Protein AF-A0A376VXK1-F1 (afdb_monomer_lite)

Radius of gyration: 18.42 Å; chains: 1; bounding box: 45×37×51 Å

Secondary structure (DSSP, 8-state):
-EEE-TT-SSS--EEE--EEEEE-SS-EEEEETTS-EEEEEEETTEEEEB-TTSPBP-SSS--EEPP---PPP-S-----EEEEEETTEEEEEETTT--EEEEPP-HHHHHHHHHHT-

InterPro domains:
  IPR007298 NlpE-like, N-terminal domain [PF04170] (1-59)
  IPR033450 NlpE, C-terminal OB domain [PF17185] (74-117)
  IPR038139 NlpE, C-terminal domain superfamily [G3DSA:2.40.50.540] (75-118)

Sequence (118 aa):
MNERYLGAREEPSSFASYGTWARTADKLVLTDSKGEKSYYRAKGDALEMLDREGNPIESQFNYTLEPAQSSLPMTPMTLRGMYFYMADAATFTDCATGKRFMVANNAELERGYLAARR

Organism: Escherichia coli (NCBI:txid562)

pLDDT: mean 92.0, std 4.99, range [63.47, 98.0]

Foldseek 3Di:
DKDAADPDPDPPRIDDWAADWDDDPAWIWGQTLVRDIWIWGDDPQKTATADPVRHHDPDPDGRIHDDDDDDDDPPDDDFDFDWDDDDQWIWTQTPSHRDIDTDDDDPVVVVVVVVVVD

Structure (mmCIF, N/CA/C/O backbone):
data_AF-A0A376VXK1-F1
#
_entry.id   AF-A0A376VXK1-F1
#
loop_
_atom_site.group_PDB
_atom_site.id
_atom_site.type_symbol
_atom_site.label_atom_id
_atom_site.label_alt_id
_atom_site.label_comp_id
_atom_site.label_asym_id
_atom_site.label_entity_id
_atom_site.label_seq_id
_atom_site.pdbx_PDB_ins_code
_atom_site.Cartn_x
_atom_site.Cartn_y
_atom_site.Cartn_z
_atom_site.occupancy
_atom_site.B_iso_or_equiv
_atom_site.auth_seq_id
_atom_site.auth_comp_id
_atom_site.auth_asym_id
_atom_site.auth_atom_id
_atom_site.pdbx_PDB_model_num
ATOM 1 N N . MET A 1 1 ? -2.814 3.682 3.054 1.00 88.81 1 MET A N 1
ATOM 2 C CA . MET A 1 1 ? -3.455 4.684 3.921 1.00 88.81 1 MET A CA 1
ATOM 3 C C . MET A 1 1 ? -2.922 6.059 3.553 1.00 88.81 1 MET A C 1
ATOM 5 O O . MET A 1 1 ? -1.752 6.153 3.203 1.00 88.81 1 MET A O 1
ATOM 9 N N . ASN A 1 2 ? -3.767 7.091 3.552 1.00 89.38 2 ASN A N 1
ATOM 10 C CA . ASN A 1 2 ? -3.345 8.485 3.398 1.00 89.38 2 ASN A CA 1
ATOM 11 C C . ASN A 1 2 ? -3.792 9.251 4.642 1.00 89.38 2 ASN A C 1
ATOM 13 O O . ASN A 1 2 ? -4.936 9.102 5.064 1.00 89.38 2 ASN A O 1
ATOM 17 N N . GLU A 1 3 ? -2.882 10.020 5.222 1.00 89.50 3 GLU A N 1
ATOM 18 C CA . GLU A 1 3 ? -3.073 10.738 6.475 1.00 89.50 3 GLU A CA 1
ATOM 19 C C . GLU A 1 3 ? -2.658 12.191 6.279 1.00 89.50 3 GLU A C 1
ATOM 21 O O . GLU A 1 3 ? -1.629 12.480 5.671 1.00 89.50 3 GLU A O 1
ATOM 26 N N . ARG A 1 4 ? -3.453 13.121 6.806 1.00 89.12 4 ARG A N 1
ATOM 27 C CA . ARG A 1 4 ? -3.169 14.555 6.744 1.00 89.12 4 ARG A CA 1
ATOM 28 C C . ARG A 1 4 ? -3.407 15.176 8.108 1.00 89.12 4 ARG A C 1
ATOM 30 O O . ARG A 1 4 ? -4.516 15.099 8.632 1.00 89.12 4 ARG A O 1
ATOM 37 N N . TYR A 1 5 ? -2.393 15.836 8.657 1.00 88.31 5 TYR A N 1
ATOM 38 C CA . TYR A 1 5 ? -2.554 16.603 9.886 1.00 88.31 5 TYR A CA 1
ATOM 39 C C . TYR A 1 5 ? -3.278 17.916 9.591 1.00 88.31 5 TYR A C 1
ATOM 41 O O . TYR A 1 5 ? -2.815 18.755 8.816 1.00 88.31 5 TYR A O 1
ATOM 49 N N . LEU A 1 6 ? -4.434 18.102 10.224 1.00 85.62 6 LEU A N 1
ATOM 50 C CA . LEU A 1 6 ? -5.194 19.344 10.136 1.00 85.62 6 LEU A CA 1
ATOM 51 C C . LEU A 1 6 ? -4.540 20.413 11.022 1.00 85.62 6 LEU A C 1
ATOM 53 O O . LEU A 1 6 ? -4.253 20.165 12.189 1.00 85.62 6 LEU A O 1
ATOM 57 N N . GLY A 1 7 ? -4.304 21.606 10.469 1.00 85.31 7 GLY A N 1
ATOM 58 C CA . GLY A 1 7 ? -3.713 22.730 11.210 1.00 85.31 7 GLY A CA 1
ATOM 59 C C . GLY A 1 7 ? -2.202 22.631 11.454 1.00 85.31 7 GLY A C 1
ATOM 60 O O . GLY A 1 7 ? -1.670 23.401 12.256 1.00 85.31 7 GLY A O 1
ATOM 61 N N . ALA A 1 8 ? -1.505 21.711 10.779 1.00 83.62 8 ALA A N 1
ATOM 62 C CA . ALA A 1 8 ? -0.051 21.621 10.848 1.00 83.62 8 ALA A CA 1
ATOM 63 C C . ALA A 1 8 ? 0.607 22.918 10.342 1.00 83.62 8 ALA A C 1
ATOM 65 O O . ALA A 1 8 ? 0.229 23.455 9.301 1.00 83.62 8 ALA A O 1
ATOM 66 N N . ARG A 1 9 ? 1.588 23.423 11.101 1.00 79.00 9 ARG A N 1
ATOM 67 C CA . ARG A 1 9 ? 2.393 24.605 10.738 1.00 79.00 9 ARG A CA 1
ATOM 68 C C . ARG A 1 9 ? 3.637 24.252 9.923 1.00 79.00 9 ARG A C 1
ATOM 70 O O . ARG A 1 9 ? 4.232 25.139 9.324 1.00 79.00 9 ARG A O 1
ATOM 77 N N . GLU A 1 10 ? 4.021 22.980 9.926 1.00 76.75 10 GLU A N 1
ATOM 78 C CA . GLU A 1 10 ? 5.231 22.465 9.292 1.00 76.75 10 GLU A CA 1
ATOM 79 C C . GLU A 1 10 ? 4.873 21.428 8.225 1.00 76.75 10 GLU A C 1
ATOM 81 O O . GLU A 1 10 ? 3.917 20.662 8.375 1.00 76.75 10 GLU A O 1
ATOM 86 N N . GLU A 1 11 ? 5.649 21.426 7.142 1.00 81.06 11 GLU A N 1
ATOM 87 C CA . GLU A 1 11 ? 5.544 20.466 6.045 1.00 81.06 11 GLU A CA 1
ATOM 88 C C . GLU A 1 11 ? 6.623 19.371 6.187 1.00 81.06 11 GLU A C 1
ATOM 90 O O . GLU A 1 11 ? 7.729 19.668 6.647 1.00 81.06 11 GLU A O 1
ATOM 95 N N . PRO A 1 12 ? 6.358 18.122 5.755 1.00 82.75 12 PRO A N 1
ATOM 96 C CA . PRO A 1 12 ? 5.140 17.673 5.080 1.00 82.75 12 PRO A CA 1
ATOM 97 C C . PRO A 1 12 ? 3.957 17.483 6.044 1.00 82.75 12 PRO A C 1
ATOM 99 O O . PRO A 1 12 ? 4.090 16.862 7.090 1.00 82.75 12 PRO A O 1
ATOM 102 N N . SER A 1 13 ? 2.777 17.984 5.673 1.00 86.56 13 SER A N 1
ATOM 103 C CA . SER A 1 13 ? 1.534 17.848 6.454 1.00 86.56 13 SER A CA 1
ATOM 104 C C . SER A 1 13 ? 0.687 16.637 6.046 1.00 86.56 13 SER A C 1
ATOM 106 O O . SER A 1 13 ? -0.321 16.332 6.686 1.00 86.56 13 SER A O 1
ATOM 108 N N . SER A 1 14 ? 1.066 15.956 4.958 1.00 88.62 14 SER A N 1
ATOM 109 C CA . SER A 1 14 ? 0.371 14.790 4.405 1.00 88.62 14 SER A CA 1
ATOM 110 C C . SER A 1 14 ? 1.337 13.635 4.165 1.00 88.62 14 SER A C 1
ATOM 112 O O . SER A 1 14 ? 2.427 13.823 3.626 1.00 88.62 14 SER A O 1
ATOM 114 N N . PHE A 1 15 ? 0.898 12.434 4.514 1.00 89.75 15 PHE A N 1
ATOM 115 C CA . PHE A 1 15 ? 1.681 11.210 4.502 1.00 89.75 15 PHE A CA 1
ATOM 116 C C . PHE A 1 15 ? 0.873 10.100 3.848 1.00 89.75 15 PHE A C 1
ATOM 118 O O . PHE A 1 15 ? -0.357 10.069 3.915 1.00 89.75 15 PHE A O 1
ATOM 125 N N . ALA A 1 16 ? 1.566 9.174 3.201 1.00 90.69 16 ALA A N 1
ATOM 126 C CA . ALA A 1 16 ? 0.940 7.981 2.672 1.00 90.69 16 ALA A CA 1
ATOM 127 C C . ALA A 1 16 ? 1.797 6.757 2.968 1.00 90.69 16 ALA A C 1
ATOM 129 O O . ALA A 1 16 ? 3.027 6.800 2.922 1.00 90.69 16 ALA A O 1
ATOM 130 N N . SER A 1 17 ? 1.112 5.663 3.264 1.00 91.69 17 SER A N 1
ATOM 131 C CA . SER A 1 17 ? 1.692 4.353 3.510 1.00 91.69 17 SER A CA 1
ATOM 132 C C . SER A 1 17 ? 0.945 3.296 2.704 1.00 91.69 17 SER A C 1
ATOM 134 O O . SER A 1 17 ? -0.234 3.437 2.362 1.00 91.69 17 SER A O 1
ATOM 136 N N . TYR A 1 18 ? 1.632 2.209 2.393 1.00 92.50 18 TYR A N 1
ATOM 137 C CA . TYR A 1 18 ? 1.069 1.039 1.729 1.00 92.50 18 TYR A CA 1
ATOM 138 C C . TYR A 1 18 ? 1.578 -0.211 2.435 1.00 92.50 18 TYR A C 1
ATOM 140 O O . TYR A 1 18 ? 2.526 -0.134 3.212 1.00 92.50 18 TYR A O 1
ATOM 148 N N . GLY A 1 19 ? 0.950 -1.354 2.182 1.00 94.31 19 GLY A N 1
ATOM 149 C CA . GLY A 1 19 ? 1.350 -2.605 2.805 1.00 94.31 19 GLY A CA 1
ATOM 150 C C . GLY A 1 19 ? 0.328 -3.711 2.599 1.00 94.31 19 GLY A C 1
ATOM 151 O O . GLY A 1 19 ? -0.396 -3.737 1.601 1.00 94.31 19 GLY A O 1
ATOM 152 N N . THR A 1 20 ? 0.283 -4.634 3.549 1.00 95.69 20 THR A N 1
ATOM 153 C CA . THR A 1 20 ? -0.629 -5.779 3.551 1.00 95.69 20 THR A CA 1
ATOM 154 C C . THR A 1 20 ? -1.739 -5.587 4.572 1.00 95.69 20 THR A C 1
ATOM 156 O O . THR A 1 20 ? -1.665 -4.743 5.465 1.00 95.69 20 THR A O 1
ATOM 159 N N . TRP A 1 21 ? -2.798 -6.374 4.433 1.00 95.50 21 TRP A N 1
ATOM 160 C CA . TRP A 1 21 ? -3.880 -6.402 5.399 1.00 95.50 21 TRP A CA 1
ATOM 161 C C . TRP A 1 21 ? -4.324 -7.838 5.642 1.00 95.50 21 TRP A C 1
ATOM 163 O O . TRP A 1 21 ? -4.259 -8.685 4.749 1.00 95.50 21 TRP A O 1
ATOM 173 N N . ALA A 1 22 ? -4.779 -8.099 6.860 1.00 95.38 22 ALA A N 1
ATOM 174 C CA . ALA A 1 22 ? -5.355 -9.370 7.259 1.00 95.38 22 ALA A CA 1
ATOM 175 C C . ALA A 1 22 ? -6.597 -9.113 8.109 1.00 95.38 22 ALA A C 1
ATOM 177 O O . ALA A 1 22 ? -6.615 -8.208 8.942 1.00 95.38 22 ALA A O 1
ATOM 178 N N . ARG A 1 23 ? -7.638 -9.918 7.910 1.00 93.56 23 ARG A N 1
ATOM 179 C CA . ARG A 1 23 ? -8.863 -9.861 8.708 1.00 93.56 23 ARG A CA 1
ATOM 180 C C . ARG A 1 23 ? -8.949 -11.101 9.590 1.00 93.56 23 ARG A C 1
ATOM 182 O O . ARG A 1 23 ? -8.827 -12.216 9.092 1.00 93.56 23 ARG A O 1
ATOM 189 N N . THR A 1 24 ? -9.166 -10.898 10.883 1.00 87.06 24 THR A N 1
ATOM 190 C CA . THR A 1 24 ? -9.562 -11.947 11.829 1.00 87.06 24 THR A CA 1
ATOM 191 C C . THR A 1 24 ? -11.076 -11.891 12.063 1.00 87.06 24 THR A C 1
ATOM 193 O O . THR A 1 24 ? -11.773 -11.087 11.440 1.00 87.06 24 THR A O 1
ATOM 196 N N . ALA A 1 25 ? -11.601 -12.741 12.952 1.00 83.44 25 ALA A N 1
ATOM 197 C CA . ALA A 1 25 ? -13.010 -12.687 13.344 1.00 83.44 25 ALA A CA 1
ATOM 198 C C . ALA A 1 25 ? -13.409 -11.301 13.892 1.00 83.44 25 ALA A C 1
ATOM 200 O O . ALA A 1 25 ? -14.478 -10.800 13.552 1.00 83.44 25 ALA A O 1
ATOM 201 N N . ASP A 1 26 ? -12.508 -10.654 14.640 1.00 84.06 26 ASP A N 1
ATOM 202 C CA . ASP A 1 26 ? -12.837 -9.456 15.424 1.00 84.06 26 ASP A CA 1
ATOM 203 C C . ASP A 1 26 ? -12.219 -8.160 14.885 1.00 84.06 26 ASP A C 1
ATOM 205 O O . ASP A 1 26 ? -12.727 -7.071 15.161 1.00 84.06 26 ASP A O 1
ATOM 209 N N . LYS A 1 27 ? -11.113 -8.245 14.132 1.00 93.06 27 LYS A N 1
ATOM 210 C CA . LYS A 1 27 ? -10.344 -7.062 13.720 1.00 93.06 27 LYS A CA 1
ATOM 211 C C . LYS A 1 27 ? -9.724 -7.169 12.332 1.00 93.06 27 LYS A C 1
ATOM 213 O O . LYS A 1 27 ? -9.368 -8.241 11.848 1.00 93.06 27 LYS A O 1
ATOM 218 N N . LEU A 1 28 ? -9.569 -6.013 11.706 1.00 95.81 28 LEU A N 1
ATOM 219 C CA . LEU A 1 28 ? -8.757 -5.770 10.527 1.00 95.81 28 LEU A CA 1
ATOM 220 C C . LEU A 1 28 ? -7.390 -5.256 10.987 1.00 95.81 28 LEU A C 1
ATOM 222 O O . LEU A 1 28 ? -7.299 -4.275 11.721 1.00 95.81 28 LEU A O 1
ATOM 226 N N . VAL A 1 29 ? -6.328 -5.920 10.550 1.00 96.19 29 VAL A N 1
ATOM 227 C CA . VAL A 1 29 ? -4.944 -5.527 10.813 1.00 96.19 29 VAL A CA 1
ATOM 228 C C . VAL A 1 29 ? -4.353 -5.008 9.514 1.00 96.19 29 VAL A C 1
ATOM 230 O O . VAL A 1 29 ? -4.286 -5.749 8.533 1.00 96.19 29 VAL A O 1
ATOM 233 N N . LEU A 1 30 ? -3.918 -3.753 9.510 1.00 95.81 30 LEU A N 1
ATOM 234 C CA . LEU A 1 30 ? -3.097 -3.185 8.446 1.00 95.81 30 LEU A CA 1
ATOM 235 C C . LEU A 1 30 ? -1.637 -3.288 8.880 1.00 95.81 30 LEU A C 1
ATOM 237 O O . LEU A 1 30 ? -1.309 -2.943 10.011 1.00 95.81 30 LEU A O 1
ATOM 241 N N . THR A 1 31 ? -0.771 -3.804 8.014 1.00 95.75 31 THR A N 1
ATOM 242 C CA . THR A 1 31 ? 0.680 -3.855 8.234 1.00 95.75 31 THR A CA 1
ATOM 243 C C . THR A 1 31 ? 1.353 -3.106 7.099 1.00 95.75 31 THR A C 1
ATOM 245 O O . THR A 1 31 ? 1.235 -3.524 5.947 1.00 95.75 31 THR A O 1
ATOM 248 N N . ASP A 1 32 ? 2.008 -1.989 7.400 1.00 94.00 32 ASP A N 1
ATOM 249 C CA . ASP A 1 32 ? 2.645 -1.156 6.383 1.00 94.00 32 ASP A CA 1
ATOM 250 C C . ASP A 1 32 ? 3.910 -1.814 5.790 1.00 94.00 32 ASP A C 1
ATOM 252 O O . ASP A 1 32 ? 4.351 -2.887 6.208 1.00 94.00 32 ASP A O 1
ATOM 256 N N . SER A 1 33 ? 4.519 -1.171 4.794 1.00 92.06 33 SER A N 1
ATOM 257 C CA . SER A 1 33 ? 5.718 -1.660 4.108 1.00 92.06 33 SER A CA 1
ATOM 258 C C . SER A 1 33 ? 6.964 -1.719 5.002 1.00 92.06 33 SER A C 1
ATOM 260 O O . SER A 1 33 ? 7.982 -2.265 4.581 1.00 92.06 33 SER A O 1
ATOM 262 N N . LYS A 1 34 ? 6.917 -1.121 6.198 1.00 92.19 34 LYS A N 1
ATOM 263 C CA . LYS A 1 34 ? 7.977 -1.152 7.215 1.00 92.19 34 LYS A CA 1
ATOM 264 C C . LYS A 1 34 ? 7.691 -2.180 8.318 1.00 92.19 34 LYS A C 1
ATOM 266 O O . LYS A 1 34 ? 8.578 -2.450 9.120 1.00 92.19 34 LYS A O 1
ATOM 271 N N . GLY A 1 35 ? 6.503 -2.785 8.325 1.00 92.81 35 GLY A N 1
ATOM 272 C CA . GLY A 1 35 ? 6.068 -3.769 9.313 1.00 92.81 35 GLY A CA 1
ATOM 273 C C . GLY A 1 35 ? 5.263 -3.186 10.478 1.00 92.81 35 GLY A C 1
ATOM 274 O O . GLY A 1 35 ? 4.859 -3.950 11.357 1.00 92.81 35 GLY A O 1
ATOM 275 N N . GLU A 1 36 ? 4.997 -1.877 10.486 1.00 94.06 36 GLU A N 1
ATOM 276 C CA . GLU A 1 36 ? 4.189 -1.226 11.519 1.00 94.06 36 GLU A CA 1
ATOM 277 C C . GLU A 1 36 ? 2.722 -1.621 11.385 1.00 94.06 36 GLU A C 1
ATOM 279 O O . GLU A 1 36 ? 2.190 -1.749 10.277 1.00 94.06 36 GLU A O 1
ATOM 284 N N . LYS A 1 37 ? 2.060 -1.823 12.527 1.00 94.81 37 LYS A N 1
ATOM 285 C CA . LYS A 1 37 ? 0.687 -2.328 12.579 1.00 94.81 37 LYS A CA 1
ATOM 286 C C . LYS A 1 37 ? -0.294 -1.271 13.055 1.00 94.81 37 LYS A C 1
ATOM 288 O O . LYS A 1 37 ? -0.055 -0.576 14.039 1.00 94.81 37 LYS A O 1
ATOM 293 N N . SER A 1 38 ? -1.448 -1.243 12.404 1.00 94.88 38 SER A N 1
ATOM 294 C CA . SER A 1 38 ? -2.624 -0.495 12.841 1.00 94.88 38 SER A CA 1
ATOM 295 C C . SER A 1 38 ? -3.833 -1.422 12.859 1.00 94.88 38 SER A C 1
ATOM 297 O O . SER A 1 38 ? -3.974 -2.300 12.001 1.00 94.88 38 SER A O 1
ATOM 299 N N . TYR A 1 39 ? -4.697 -1.242 13.850 1.00 96.00 39 TYR A N 1
ATOM 300 C CA . TYR A 1 39 ? -5.802 -2.147 14.132 1.00 96.00 39 TYR A CA 1
ATOM 301 C C . TYR A 1 39 ? -7.127 -1.416 13.971 1.00 96.00 39 TYR A C 1
ATOM 303 O O . TYR A 1 39 ? -7.275 -0.281 14.415 1.00 96.00 39 TYR A O 1
ATOM 311 N N . TYR A 1 40 ? -8.091 -2.085 13.351 1.00 96.44 40 TYR A N 1
ATOM 312 C CA . TYR A 1 40 ? -9.426 -1.550 13.128 1.00 96.44 40 TYR A CA 1
ATOM 313 C C . TYR A 1 40 ? -10.479 -2.611 13.415 1.00 96.44 40 TYR A C 1
ATOM 315 O O . TYR A 1 40 ? -10.254 -3.803 13.207 1.00 96.44 40 TYR A O 1
ATOM 323 N N . ARG A 1 41 ? -11.662 -2.179 13.833 1.00 95.25 41 ARG A N 1
ATOM 324 C CA . ARG A 1 41 ? -12.860 -3.007 13.954 1.00 95.25 41 ARG A CA 1
ATOM 325 C C . ARG A 1 41 ? -13.913 -2.506 12.977 1.00 95.25 41 ARG A C 1
ATOM 327 O O . ARG A 1 41 ? -14.171 -1.310 12.898 1.00 95.25 41 ARG A O 1
ATOM 334 N N . ALA A 1 42 ? -14.533 -3.421 12.238 1.00 93.19 42 ALA A N 1
ATOM 335 C CA . ALA A 1 42 ? -15.658 -3.073 11.378 1.00 93.19 42 ALA A CA 1
ATOM 336 C C . ALA A 1 42 ? -16.913 -2.801 12.222 1.00 93.19 42 ALA A C 1
ATOM 338 O O . ALA A 1 42 ? -17.256 -3.600 13.096 1.00 93.19 42 ALA A O 1
ATOM 339 N N . LYS A 1 43 ? -17.606 -1.695 11.943 1.00 90.75 43 LYS A N 1
ATOM 340 C CA . LYS A 1 43 ? -18.852 -1.282 12.600 1.00 90.75 43 LYS A CA 1
ATOM 341 C C . LYS A 1 43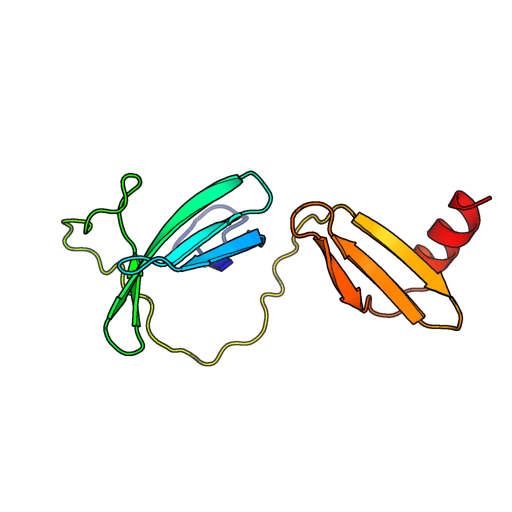 ? -19.862 -0.872 11.528 1.00 90.75 43 LYS A C 1
ATOM 343 O O . LYS A 1 43 ? -19.935 0.288 11.136 1.00 90.75 43 LYS A O 1
ATOM 348 N N . GLY A 1 44 ? -20.620 -1.850 11.028 1.00 90.81 44 GLY A N 1
ATOM 349 C CA . GLY A 1 44 ? -21.390 -1.672 9.794 1.00 90.81 44 GLY A CA 1
ATOM 350 C C . GLY A 1 44 ? -20.436 -1.460 8.619 1.00 90.81 44 GLY A C 1
ATOM 351 O O . GLY A 1 44 ? -19.522 -2.265 8.433 1.00 90.81 44 GLY A O 1
ATOM 352 N N . ASP A 1 45 ? -20.616 -0.359 7.891 1.00 91.75 45 ASP A N 1
ATOM 353 C CA . ASP A 1 45 ? -19.725 0.041 6.794 1.00 91.75 45 ASP A CA 1
ATOM 354 C C . ASP A 1 45 ? -18.515 0.869 7.268 1.00 91.75 45 ASP A C 1
ATOM 356 O O . ASP A 1 45 ? -17.577 1.092 6.503 1.00 91.75 45 ASP A O 1
ATOM 360 N N . ALA A 1 46 ? -18.504 1.307 8.530 1.00 94.06 46 ALA A N 1
ATOM 361 C CA . ALA A 1 46 ? -17.429 2.112 9.097 1.00 94.06 46 ALA A CA 1
ATOM 362 C C . ALA A 1 46 ? -16.285 1.256 9.671 1.00 94.06 46 ALA A C 1
ATOM 364 O O . ALA A 1 46 ? -16.460 0.083 10.025 1.00 94.06 46 ALA A O 1
ATOM 365 N N . LEU A 1 47 ? -15.106 1.867 9.818 1.00 94.69 47 LEU A N 1
ATOM 366 C CA . LEU A 1 47 ? -13.945 1.274 10.489 1.00 94.69 47 LEU A CA 1
ATOM 367 C C . LEU A 1 47 ? -13.565 2.094 11.722 1.00 94.69 47 LEU A C 1
ATOM 369 O O . LEU A 1 47 ? -13.150 3.240 11.610 1.00 94.69 47 LEU A O 1
ATOM 373 N N . GLU A 1 48 ? -13.653 1.492 12.900 1.00 95.12 48 GLU A N 1
ATOM 374 C CA . GLU A 1 48 ? -13.224 2.092 14.164 1.00 95.12 48 GLU A CA 1
ATOM 375 C C . GLU A 1 48 ? -11.767 1.717 14.445 1.00 95.12 48 GLU A C 1
ATOM 377 O O . GLU A 1 48 ? -11.434 0.532 14.489 1.00 95.12 48 GLU A O 1
ATOM 382 N N . MET A 1 49 ? -10.891 2.707 14.615 1.00 95.69 49 MET A N 1
ATOM 383 C CA . MET A 1 49 ? -9.489 2.471 14.960 1.00 95.69 49 MET A CA 1
ATOM 384 C C . MET A 1 49 ? -9.361 1.990 16.411 1.00 95.69 49 MET A C 1
ATOM 386 O O . MET A 1 49 ? -10.029 2.491 17.314 1.00 95.69 49 MET A O 1
ATOM 390 N N . LEU A 1 50 ? -8.485 1.014 16.622 1.00 95.25 50 LEU A N 1
ATOM 391 C CA . LEU A 1 50 ? -8.186 0.403 17.915 1.00 95.25 50 LEU A CA 1
ATOM 392 C C . LEU A 1 50 ? -6.796 0.845 18.398 1.00 95.25 50 LEU A C 1
ATOM 394 O O . LEU A 1 50 ? -5.994 1.369 17.618 1.00 95.25 50 LEU A O 1
ATOM 398 N N . ASP A 1 51 ? -6.509 0.634 19.682 1.00 93.31 51 ASP A N 1
ATOM 399 C CA . ASP A 1 51 ? -5.189 0.900 20.258 1.00 93.31 51 ASP A CA 1
ATOM 400 C C . ASP A 1 51 ? -4.108 -0.070 19.722 1.00 93.31 51 ASP A C 1
ATOM 402 O O . ASP A 1 51 ? -4.352 -0.909 18.846 1.00 93.31 51 ASP A O 1
ATOM 406 N N . ARG A 1 52 ? -2.874 0.052 20.229 1.00 91.38 52 ARG A N 1
ATOM 407 C CA . ARG A 1 52 ? -1.722 -0.748 19.769 1.00 91.38 52 ARG A CA 1
ATOM 408 C C . ARG A 1 52 ? -1.831 -2.227 20.148 1.00 91.38 52 ARG A C 1
ATOM 410 O O . ARG A 1 52 ? -1.198 -3.071 19.513 1.00 91.38 52 ARG A O 1
ATOM 417 N N . GLU A 1 53 ? -2.638 -2.541 21.150 1.00 90.62 53 GLU A N 1
ATOM 418 C CA . GLU A 1 53 ? -2.947 -3.883 21.630 1.00 90.62 53 GLU A CA 1
ATOM 419 C C . GLU A 1 53 ? -4.182 -4.471 20.907 1.00 90.62 53 GLU A C 1
ATOM 421 O O . GLU A 1 53 ? -4.416 -5.686 20.909 1.00 90.62 53 GLU A O 1
ATOM 426 N N . GLY A 1 54 ? -4.933 -3.627 20.195 1.00 90.62 54 GLY A N 1
ATOM 427 C CA . GLY A 1 54 ? -6.146 -3.965 19.466 1.00 90.62 54 GLY A CA 1
ATOM 428 C C . GLY A 1 54 ? -7.411 -3.940 20.327 1.00 90.62 54 GLY A C 1
ATOM 429 O O . GLY A 1 54 ? -8.351 -4.668 20.002 1.00 90.62 54 GLY A O 1
ATOM 430 N N . ASN A 1 55 ? -7.441 -3.142 21.397 1.00 92.94 55 ASN A N 1
ATOM 431 C CA . ASN A 1 55 ? -8.633 -2.855 22.195 1.00 92.94 55 ASN A CA 1
ATOM 432 C C . ASN A 1 55 ? -9.295 -1.533 21.753 1.00 92.94 55 ASN A C 1
ATOM 434 O O . ASN A 1 55 ? -8.670 -0.718 21.068 1.00 92.94 55 ASN A O 1
ATOM 438 N N . PRO A 1 56 ? -10.569 -1.295 22.117 1.00 92.12 56 PRO A N 1
ATOM 439 C CA . PRO A 1 56 ? -11.230 -0.019 21.854 1.00 92.12 56 PRO A CA 1
ATOM 440 C C . PRO A 1 56 ? -10.493 1.159 22.506 1.00 92.12 56 PRO A C 1
ATOM 442 O O . PRO A 1 56 ? -10.094 1.077 23.665 1.00 92.12 56 PRO A O 1
ATOM 445 N N . ILE A 1 57 ? -10.351 2.269 21.778 1.00 91.94 57 ILE A N 1
ATOM 446 C CA . ILE A 1 57 ? -9.747 3.499 22.304 1.00 91.94 57 ILE A CA 1
ATOM 447 C C . ILE A 1 57 ? -10.782 4.248 23.156 1.00 91.94 57 ILE A C 1
ATOM 449 O O . ILE A 1 57 ? -11.811 4.684 22.642 1.00 91.94 57 ILE A O 1
ATOM 453 N N . GLU A 1 58 ? -10.493 4.462 24.439 1.00 89.44 58 GLU A N 1
ATOM 454 C CA . GLU A 1 58 ? -11.313 5.300 25.323 1.00 89.44 58 GLU A CA 1
ATOM 455 C C . GLU A 1 58 ? -10.869 6.769 25.238 1.00 89.44 58 GLU A C 1
ATOM 457 O O . GLU A 1 58 ? -9.890 7.189 25.854 1.00 89.44 58 GLU A O 1
ATOM 462 N N . SER A 1 59 ? -11.571 7.569 24.432 1.00 88.31 59 SER A N 1
ATOM 463 C CA . SER A 1 59 ? -11.256 8.985 24.213 1.00 88.31 59 SER A CA 1
ATOM 464 C C . SER A 1 59 ? -12.500 9.787 23.831 1.00 88.31 59 SER A C 1
ATOM 466 O O . SER A 1 59 ? -13.477 9.239 23.329 1.00 88.31 59 SER A O 1
ATOM 468 N N . GLN A 1 60 ? -12.457 11.106 24.041 1.00 88.25 60 GLN A N 1
ATOM 469 C CA . GLN A 1 60 ? -13.491 12.031 23.555 1.00 88.25 60 GLN A CA 1
ATOM 470 C C . GLN A 1 60 ? -13.361 12.325 22.049 1.00 88.25 60 GLN A C 1
ATOM 472 O O . GLN A 1 60 ? -14.262 12.916 21.456 1.00 88.25 60 GLN A O 1
ATOM 477 N N . PHE A 1 61 ? -12.239 11.949 21.425 1.00 88.69 61 PHE A N 1
ATOM 478 C CA . PHE A 1 61 ? -12.000 12.159 19.997 1.00 88.69 61 PHE A CA 1
ATOM 479 C C . PHE A 1 61 ? -12.627 11.056 19.138 1.00 88.69 61 PHE A C 1
ATOM 481 O O . PHE A 1 61 ? -12.738 9.905 19.555 1.00 88.69 61 PHE A O 1
ATOM 488 N N . ASN A 1 62 ? -13.003 11.410 17.905 1.00 90.00 62 ASN A N 1
ATOM 489 C CA . ASN A 1 62 ? -13.560 10.457 16.951 1.00 90.00 62 ASN A CA 1
ATOM 490 C C . ASN A 1 62 ? -12.444 9.720 16.196 1.00 90.00 62 ASN A C 1
ATOM 492 O O . ASN A 1 62 ? -11.667 10.339 15.471 1.00 90.00 62 ASN A O 1
ATOM 496 N N . TYR A 1 63 ? -12.419 8.397 16.339 1.00 92.31 63 TYR A N 1
ATOM 497 C CA . TYR A 1 63 ? -11.478 7.490 15.678 1.00 92.31 63 TYR A CA 1
ATOM 498 C C . TYR A 1 63 ? -12.158 6.568 14.652 1.00 92.31 63 TYR A C 1
ATOM 500 O O . TYR A 1 63 ? -11.643 5.499 14.322 1.00 92.31 63 TYR A O 1
ATOM 508 N N . THR A 1 64 ? -13.330 6.967 14.155 1.00 93.69 64 THR A N 1
ATOM 509 C CA . THR A 1 64 ? -14.096 6.215 13.156 1.00 93.69 64 THR A CA 1
ATOM 510 C C . THR A 1 64 ? -13.840 6.764 11.755 1.00 93.69 64 THR A C 1
ATOM 512 O O . THR A 1 64 ? -14.004 7.957 11.505 1.00 93.69 64 THR A O 1
ATOM 515 N N . LEU A 1 65 ? -13.453 5.882 10.835 1.00 93.50 65 LEU A N 1
ATOM 516 C CA . LEU A 1 65 ? -13.381 6.145 9.404 1.00 93.50 65 LEU A CA 1
ATOM 517 C C . LEU A 1 65 ? -14.727 5.793 8.772 1.00 93.50 65 LEU A C 1
ATOM 519 O O . LEU A 1 65 ? -15.135 4.628 8.770 1.00 93.50 65 LEU A O 1
ATOM 523 N N . GLU A 1 66 ? -15.395 6.802 8.227 1.00 94.81 66 GLU A N 1
ATOM 524 C CA . GLU A 1 66 ? -16.643 6.632 7.487 1.00 94.81 66 GLU A CA 1
ATOM 525 C C . GLU A 1 66 ? -16.373 6.273 6.017 1.00 94.81 66 GLU A C 1
ATOM 527 O O . GLU A 1 66 ? -15.369 6.722 5.446 1.00 94.81 66 GLU A O 1
ATOM 532 N N . PRO A 1 67 ? -17.267 5.506 5.369 1.00 92.81 67 PRO A N 1
ATOM 533 C CA . PRO A 1 67 ? -17.205 5.279 3.934 1.00 92.81 67 PRO A CA 1
ATOM 534 C C . PRO A 1 67 ? -17.206 6.602 3.172 1.00 92.81 67 PRO A C 1
ATOM 536 O O . PRO A 1 67 ? -18.100 7.434 3.322 1.00 92.81 67 PRO A O 1
ATOM 539 N N . ALA A 1 68 ? -16.216 6.781 2.306 1.00 91.19 68 ALA A N 1
ATOM 540 C CA . ALA A 1 68 ? -16.119 7.952 1.453 1.00 91.19 68 ALA A CA 1
ATOM 541 C C . ALA A 1 68 ? -15.602 7.557 0.074 1.00 91.19 68 ALA A C 1
ATOM 543 O O . ALA A 1 68 ? -14.745 6.682 -0.066 1.00 91.19 68 ALA A O 1
ATOM 544 N N . GLN A 1 69 ? -16.104 8.238 -0.952 1.00 88.44 69 GLN A N 1
ATOM 545 C CA . GLN A 1 69 ? -15.557 8.126 -2.293 1.00 88.44 69 GLN A CA 1
ATOM 546 C C . GLN A 1 69 ? -14.404 9.121 -2.433 1.00 88.44 69 GLN A C 1
ATOM 548 O O . GLN A 1 69 ? -14.599 10.331 -2.335 1.00 88.44 69 GLN A O 1
ATOM 553 N N . SER A 1 70 ? -13.196 8.608 -2.644 1.00 85.31 70 SER A N 1
ATOM 554 C CA . SER A 1 70 ? -11.983 9.412 -2.789 1.00 85.31 70 SER A CA 1
ATOM 555 C C . SER A 1 70 ? -11.123 8.905 -3.944 1.00 85.31 70 SER A C 1
ATOM 557 O O . SER A 1 70 ? -11.183 7.736 -4.332 1.00 85.31 70 SER A O 1
ATOM 559 N N . SER A 1 71 ? -10.341 9.807 -4.536 1.00 87.38 71 SER A N 1
ATOM 560 C CA . SER A 1 71 ? -9.315 9.436 -5.507 1.00 87.38 71 SER A CA 1
ATOM 561 C C . SER A 1 71 ? -8.125 8.775 -4.810 1.00 87.38 71 SER A C 1
ATOM 563 O O . SER A 1 71 ? -7.907 8.934 -3.606 1.00 87.38 71 SER A O 1
ATOM 565 N N . LEU A 1 72 ? -7.326 8.035 -5.583 1.00 85.50 72 LEU A N 1
ATOM 566 C CA . LEU A 1 72 ? -6.071 7.488 -5.079 1.00 85.50 72 LEU A CA 1
ATOM 567 C C . LEU A 1 72 ? -5.141 8.619 -4.607 1.00 85.50 72 LEU A C 1
ATOM 569 O O . LEU A 1 72 ? -5.092 9.680 -5.238 1.00 85.50 72 LEU A O 1
ATOM 573 N N . PRO A 1 73 ? -4.386 8.400 -3.518 1.00 85.06 73 PRO A N 1
ATOM 574 C CA . PRO A 1 73 ? -3.492 9.415 -2.987 1.00 85.06 73 PRO A CA 1
ATOM 575 C C . PRO A 1 73 ? -2.385 9.758 -3.987 1.00 85.06 73 PRO A C 1
ATOM 577 O O . PRO A 1 73 ? -1.744 8.872 -4.545 1.00 85.06 73 PRO A O 1
ATOM 580 N N . MET A 1 74 ? -2.130 11.057 -4.164 1.00 88.19 74 MET A N 1
ATOM 581 C CA . MET A 1 74 ? -1.017 11.573 -4.978 1.00 88.19 74 MET A CA 1
ATOM 582 C C . MET A 1 74 ? 0.256 11.824 -4.159 1.00 88.19 74 MET A C 1
ATOM 584 O O . MET A 1 74 ? 1.286 12.193 -4.717 1.00 88.19 74 MET A O 1
ATOM 588 N N . THR A 1 75 ? 0.194 11.647 -2.836 1.00 88.44 75 THR A N 1
ATOM 589 C CA . THR A 1 75 ? 1.348 11.776 -1.942 1.00 88.44 75 THR A CA 1
ATOM 590 C C . THR A 1 75 ? 2.412 10.742 -2.331 1.00 88.44 75 THR A C 1
ATOM 592 O O . THR A 1 75 ? 2.113 9.544 -2.292 1.00 88.44 75 THR A O 1
ATOM 595 N N . PRO A 1 76 ? 3.636 11.164 -2.703 1.00 88.44 76 PRO A N 1
ATOM 596 C CA . PRO A 1 76 ? 4.678 10.238 -3.121 1.00 88.44 76 PRO A CA 1
ATOM 597 C C . PRO A 1 76 ? 5.016 9.230 -2.024 1.00 88.44 76 PRO A C 1
ATOM 599 O O . PRO A 1 76 ? 5.190 9.586 -0.860 1.00 88.44 76 PRO A O 1
ATOM 602 N N . MET A 1 77 ? 5.150 7.968 -2.419 1.00 90.06 77 MET A N 1
ATOM 603 C CA . MET A 1 77 ? 5.591 6.879 -1.554 1.00 90.06 77 MET A CA 1
ATOM 604 C C . MET A 1 77 ? 6.853 6.267 -2.145 1.00 90.06 77 MET A C 1
ATOM 606 O O . MET A 1 77 ? 6.976 6.127 -3.361 1.00 90.06 77 MET A O 1
ATOM 610 N N . THR A 1 78 ? 7.796 5.884 -1.287 1.00 91.44 78 THR A N 1
ATOM 611 C CA . THR A 1 78 ? 8.981 5.145 -1.734 1.00 91.44 78 THR A CA 1
ATOM 612 C C . THR A 1 78 ? 8.635 3.665 -1.862 1.00 91.44 78 THR A C 1
ATOM 614 O O . THR A 1 78 ? 8.201 3.041 -0.892 1.00 91.44 78 THR A O 1
ATOM 617 N N . LEU A 1 79 ? 8.840 3.100 -3.051 1.00 93.12 79 LEU A N 1
ATOM 618 C CA . LEU A 1 79 ? 8.665 1.676 -3.322 1.00 93.12 79 LEU A CA 1
ATOM 619 C C . LEU A 1 79 ? 10.003 1.046 -3.708 1.00 93.12 79 LEU A C 1
ATOM 621 O O . LEU A 1 79 ? 10.842 1.681 -4.349 1.00 93.12 79 LEU A O 1
ATOM 625 N N . ARG A 1 80 ? 10.189 -0.225 -3.346 1.00 94.69 80 ARG A N 1
ATOM 626 C CA . ARG A 1 80 ? 11.341 -1.029 -3.766 1.00 94.69 80 ARG A CA 1
ATOM 627 C C . ARG A 1 80 ? 10.850 -2.366 -4.293 1.00 94.69 80 ARG A C 1
ATOM 629 O O . ARG A 1 80 ? 10.024 -3.014 -3.664 1.00 94.69 80 ARG A O 1
ATOM 636 N N . GLY A 1 81 ? 11.352 -2.769 -5.452 1.00 95.75 81 GLY A N 1
ATOM 637 C CA . GLY A 1 81 ? 10.800 -3.915 -6.155 1.00 95.75 81 GLY A CA 1
ATOM 638 C C . GLY A 1 81 ? 11.592 -4.303 -7.387 1.00 95.75 81 GLY A C 1
ATOM 639 O O . GLY A 1 81 ? 12.582 -3.664 -7.748 1.00 95.75 81 GLY A O 1
ATOM 640 N N . MET A 1 82 ? 11.127 -5.364 -8.035 1.00 97.19 82 MET A N 1
ATOM 641 C CA . MET A 1 82 ? 11.639 -5.812 -9.322 1.00 97.19 82 MET A CA 1
ATOM 642 C C . MET A 1 82 ? 10.909 -5.068 -10.433 1.00 97.19 82 MET A C 1
ATOM 644 O O . MET A 1 82 ? 9.713 -5.274 -10.643 1.00 97.19 82 MET A O 1
ATOM 648 N N . TYR A 1 83 ? 11.634 -4.217 -11.151 1.00 97.62 83 TYR A N 1
ATOM 649 C CA . TYR A 1 83 ? 11.134 -3.574 -12.358 1.00 97.62 83 TYR A CA 1
ATOM 650 C C . TYR A 1 83 ? 11.424 -4.449 -13.583 1.00 97.62 83 TYR A C 1
ATOM 652 O O . TYR A 1 83 ? 12.508 -5.023 -13.711 1.00 97.62 83 TYR A O 1
ATOM 660 N N . PHE A 1 84 ? 10.451 -4.558 -14.482 1.00 96.44 84 PHE A N 1
ATOM 661 C CA . PHE A 1 84 ? 10.571 -5.302 -15.729 1.00 96.44 84 PHE A CA 1
ATOM 662 C C . PHE A 1 84 ? 9.850 -4.568 -16.852 1.00 96.44 84 PHE A C 1
ATOM 664 O O . PHE A 1 84 ? 8.665 -4.264 -16.720 1.00 96.44 84 PHE A O 1
ATOM 671 N N . TYR A 1 85 ? 10.550 -4.347 -17.960 1.00 96.50 85 TYR A N 1
ATOM 672 C CA . TYR A 1 85 ? 10.015 -3.714 -19.161 1.00 96.50 85 TYR A CA 1
ATOM 673 C C . TYR A 1 85 ? 10.255 -4.598 -20.390 1.00 96.50 85 TYR A C 1
ATOM 675 O O . TYR A 1 85 ? 11.375 -5.067 -20.621 1.00 96.50 85 TYR A O 1
ATOM 683 N N . MET A 1 86 ? 9.189 -4.848 -21.154 1.00 92.44 86 MET A N 1
ATOM 684 C CA . MET A 1 86 ? 9.200 -5.623 -22.397 1.00 92.44 86 MET A CA 1
ATOM 685 C C . MET A 1 86 ? 7.972 -5.267 -23.242 1.00 92.44 86 MET A C 1
ATOM 687 O O . MET A 1 86 ? 6.881 -5.144 -22.693 1.00 92.44 86 MET A O 1
ATOM 691 N N . ALA A 1 87 ? 8.147 -5.167 -24.565 1.00 92.38 87 ALA A N 1
ATOM 692 C CA . ALA A 1 87 ? 7.061 -4.936 -25.527 1.00 92.38 87 ALA A CA 1
ATOM 693 C C . ALA A 1 87 ? 6.160 -3.737 -25.157 1.00 92.38 87 ALA A C 1
ATOM 695 O O . ALA A 1 87 ? 4.945 -3.876 -25.057 1.00 92.38 87 ALA A O 1
ATOM 696 N N . ASP A 1 88 ? 6.778 -2.578 -24.896 1.00 91.38 88 ASP A N 1
ATOM 697 C CA . ASP A 1 88 ? 6.102 -1.318 -24.539 1.00 91.38 88 ASP A CA 1
ATOM 698 C C . ASP A 1 88 ? 5.220 -1.373 -23.280 1.00 91.38 88 ASP A C 1
ATOM 700 O O . ASP A 1 88 ? 4.362 -0.517 -23.066 1.00 91.38 88 ASP A O 1
ATOM 704 N N . ALA A 1 89 ? 5.466 -2.357 -22.410 1.00 94.38 89 ALA A N 1
ATOM 705 C CA . ALA A 1 89 ? 4.789 -2.512 -21.135 1.00 94.38 89 ALA A CA 1
ATOM 706 C C . ALA A 1 89 ? 5.796 -2.658 -19.988 1.00 94.38 89 ALA A C 1
ATOM 708 O O . ALA A 1 89 ? 6.666 -3.536 -19.992 1.00 94.38 89 ALA A O 1
ATOM 709 N N . ALA A 1 90 ? 5.644 -1.810 -18.971 1.00 97.06 90 ALA A N 1
ATOM 710 C CA . ALA A 1 90 ? 6.420 -1.861 -17.742 1.00 97.06 90 ALA A CA 1
ATOM 711 C C . ALA A 1 90 ? 5.594 -2.433 -16.583 1.00 97.06 90 ALA A C 1
ATOM 713 O O . ALA A 1 90 ? 4.433 -2.079 -16.367 1.00 97.06 90 ALA A O 1
ATOM 714 N N . THR A 1 91 ? 6.221 -3.301 -15.794 1.00 97.75 91 THR A N 1
ATOM 715 C CA . THR A 1 91 ? 5.647 -3.853 -14.566 1.00 97.75 91 THR A CA 1
ATOM 716 C C . THR A 1 91 ? 6.613 -3.718 -13.404 1.00 97.75 91 THR A C 1
ATOM 718 O O . THR A 1 91 ? 7.829 -3.769 -13.583 1.00 97.75 91 THR A O 1
ATOM 721 N N . PHE A 1 92 ? 6.059 -3.582 -12.206 1.00 97.88 92 PHE A N 1
ATOM 722 C CA . PHE A 1 92 ? 6.807 -3.497 -10.964 1.00 97.88 92 PHE A CA 1
ATOM 723 C C . PHE A 1 92 ? 6.246 -4.497 -9.964 1.00 97.88 92 PHE A C 1
ATOM 725 O O . PHE A 1 92 ? 5.067 -4.432 -9.618 1.00 97.88 92 PHE A O 1
ATOM 732 N N . THR A 1 93 ? 7.083 -5.423 -9.509 1.00 98.00 93 THR A N 1
ATOM 733 C CA . THR A 1 93 ? 6.747 -6.339 -8.418 1.00 98.00 93 THR A CA 1
ATOM 734 C C . THR A 1 93 ? 7.324 -5.789 -7.127 1.00 98.00 93 THR A C 1
ATOM 736 O O . THR A 1 93 ? 8.541 -5.777 -6.950 1.00 98.00 93 THR A O 1
ATOM 739 N N . ASP A 1 94 ? 6.454 -5.333 -6.236 1.00 96.38 94 ASP A N 1
ATOM 740 C CA . ASP A 1 94 ? 6.829 -4.755 -4.951 1.00 96.38 94 ASP A CA 1
ATOM 741 C C . ASP A 1 94 ? 7.425 -5.808 -4.005 1.00 96.38 94 ASP A C 1
ATOM 743 O O . ASP A 1 94 ? 6.839 -6.870 -3.795 1.00 96.38 94 ASP A O 1
ATOM 747 N N . CYS A 1 95 ? 8.582 -5.506 -3.410 1.00 94.12 95 CYS A N 1
ATOM 748 C CA . CYS A 1 95 ? 9.255 -6.402 -2.469 1.00 94.12 95 CYS A CA 1
ATOM 749 C C . CYS A 1 95 ? 8.476 -6.561 -1.157 1.00 94.12 95 CYS A C 1
ATOM 751 O O . CYS A 1 95 ? 8.540 -7.631 -0.559 1.00 94.12 95 CYS A O 1
ATOM 753 N N . ALA A 1 96 ? 7.777 -5.518 -0.693 1.00 92.88 96 ALA A N 1
ATOM 754 C CA . ALA A 1 96 ? 7.126 -5.529 0.619 1.00 92.88 96 ALA A CA 1
ATOM 755 C C . ALA A 1 96 ? 5.838 -6.368 0.632 1.00 92.88 96 ALA A C 1
ATOM 757 O O . ALA A 1 96 ? 5.553 -7.073 1.596 1.00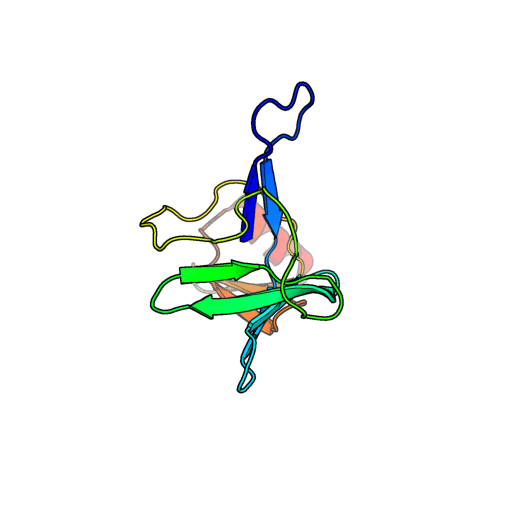 92.88 96 ALA A O 1
ATOM 758 N N . THR A 1 97 ? 5.060 -6.307 -0.447 1.00 94.50 97 THR A N 1
ATOM 759 C CA . THR A 1 97 ? 3.746 -6.957 -0.558 1.00 94.50 97 THR A CA 1
ATOM 760 C C . THR A 1 97 ? 3.725 -8.134 -1.535 1.00 94.50 97 THR A C 1
ATOM 762 O O . THR A 1 97 ? 2.746 -8.882 -1.570 1.00 94.50 97 THR A O 1
ATOM 765 N N . GLY A 1 98 ? 4.757 -8.285 -2.374 1.00 95.00 98 GLY A N 1
ATOM 766 C CA . GLY A 1 98 ? 4.806 -9.269 -3.461 1.00 95.00 98 GLY A CA 1
ATOM 767 C C . GLY A 1 98 ? 3.832 -8.984 -4.610 1.00 95.00 98 GLY A C 1
ATOM 768 O O . GLY A 1 98 ? 3.691 -9.804 -5.519 1.00 95.00 98 GLY A O 1
ATOM 769 N N . LYS A 1 99 ? 3.117 -7.853 -4.583 1.00 95.38 99 LYS A N 1
ATOM 770 C CA . LYS A 1 99 ? 2.125 -7.499 -5.603 1.00 95.38 99 LYS A CA 1
ATOM 771 C C . LYS A 1 99 ? 2.798 -6.943 -6.851 1.00 95.38 99 LYS A C 1
ATOM 773 O O . LYS A 1 99 ? 3.792 -6.227 -6.772 1.00 95.38 99 LYS A O 1
ATOM 778 N N . ARG A 1 100 ? 2.223 -7.266 -8.011 1.00 97.06 100 ARG A N 1
ATOM 779 C CA . ARG A 1 100 ? 2.668 -6.778 -9.318 1.00 97.06 100 ARG A CA 1
ATOM 780 C C . ARG A 1 100 ? 1.732 -5.683 -9.815 1.00 97.06 100 ARG A C 1
ATOM 782 O O . ARG A 1 100 ? 0.526 -5.899 -9.894 1.00 97.06 100 ARG A O 1
ATOM 789 N N . PHE A 1 101 ? 2.304 -4.544 -10.180 1.00 95.31 101 PHE A N 1
ATOM 790 C CA . PHE A 1 101 ? 1.601 -3.368 -10.683 1.00 95.31 101 PHE A CA 1
ATOM 791 C C . PHE A 1 101 ? 2.060 -3.032 -12.101 1.00 95.31 101 PHE A C 1
ATOM 793 O O . PHE A 1 101 ? 3.212 -3.284 -12.464 1.00 95.31 101 PHE A O 1
ATOM 800 N N . MET A 1 102 ? 1.166 -2.435 -12.888 1.00 97.00 102 MET A N 1
ATOM 801 C CA . MET A 1 102 ? 1.549 -1.759 -14.127 1.00 97.00 102 MET A CA 1
ATOM 802 C C . MET A 1 102 ? 2.216 -0.433 -13.772 1.00 97.00 102 MET A C 1
ATOM 804 O O . MET A 1 102 ? 1.724 0.296 -12.911 1.00 97.00 102 MET A O 1
ATOM 808 N N . VAL A 1 103 ? 3.326 -0.126 -14.434 1.00 96.75 103 VAL A N 1
ATOM 809 C CA . VAL A 1 103 ? 4.001 1.167 -14.295 1.00 96.75 103 VAL A CA 1
ATOM 810 C C . VAL A 1 103 ? 3.639 2.008 -15.507 1.00 96.75 103 VAL A C 1
ATOM 812 O O . VA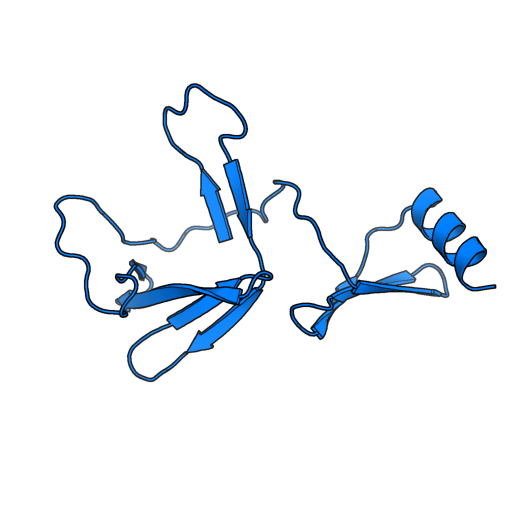L A 1 103 ? 3.684 1.514 -16.631 1.00 96.75 103 VAL A O 1
ATOM 815 N N . ALA A 1 104 ? 3.262 3.265 -15.2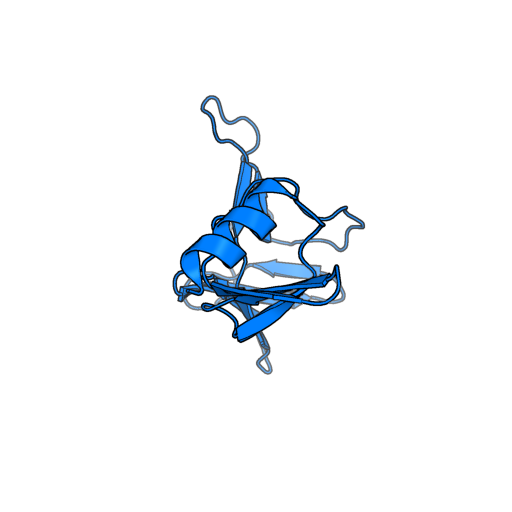81 1.00 96.56 104 ALA A N 1
ATOM 816 C CA . ALA A 1 104 ? 3.026 4.201 -16.372 1.00 96.56 104 ALA A CA 1
ATOM 817 C C . ALA A 1 104 ? 4.300 4.366 -17.217 1.00 96.56 104 ALA A C 1
ATOM 819 O O . ALA A 1 104 ? 5.403 4.420 -16.669 1.00 96.56 104 ALA A O 1
ATOM 820 N N . ASN A 1 105 ? 4.135 4.456 -18.537 1.00 95.06 105 ASN A N 1
ATOM 821 C CA . ASN A 1 105 ? 5.258 4.552 -19.466 1.00 95.06 105 ASN A CA 1
ATOM 822 C C . ASN A 1 105 ? 6.125 5.777 -19.154 1.00 95.06 105 ASN A C 1
ATOM 824 O O . ASN A 1 105 ? 5.624 6.888 -18.962 1.00 95.06 105 ASN A O 1
ATOM 828 N N . ASN A 1 106 ? 7.436 5.558 -19.099 1.00 96.50 106 ASN A N 1
ATOM 829 C CA . ASN A 1 106 ? 8.424 6.578 -18.7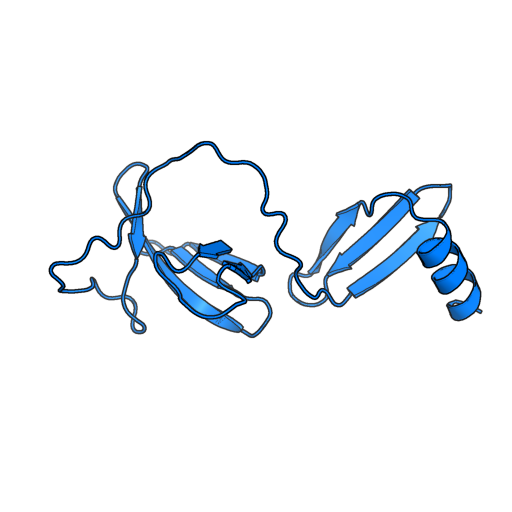92 1.00 96.50 106 ASN A CA 1
ATOM 830 C C . ASN A 1 106 ? 9.759 6.220 -19.457 1.00 96.50 106 ASN A C 1
ATOM 832 O O . ASN A 1 106 ? 10.492 5.343 -18.997 1.00 96.50 106 ASN A O 1
ATOM 836 N N . ALA A 1 107 ? 10.100 6.970 -20.505 1.00 95.12 107 ALA A N 1
ATOM 837 C CA . ALA A 1 107 ? 11.255 6.685 -21.347 1.00 95.12 107 ALA A CA 1
ATOM 838 C C . ALA A 1 107 ? 12.603 6.749 -20.605 1.00 95.12 107 ALA A C 1
ATOM 840 O O . ALA A 1 107 ? 13.555 6.078 -21.000 1.00 95.12 107 ALA A O 1
ATOM 841 N N . GLU A 1 108 ? 12.728 7.565 -19.556 1.00 96.81 108 GLU A N 1
ATOM 842 C CA . GLU A 1 108 ? 13.961 7.636 -18.765 1.00 96.81 108 GLU A CA 1
ATOM 843 C C . GLU A 1 108 ? 14.137 6.382 -17.907 1.00 96.81 108 GLU A C 1
ATOM 845 O O . GLU A 1 108 ? 15.203 5.765 -17.931 1.00 96.81 108 GLU A O 1
ATOM 850 N N . LEU A 1 109 ? 13.071 5.961 -17.223 1.00 95.62 109 LEU A N 1
ATOM 851 C CA . LEU A 1 109 ? 13.071 4.758 -16.394 1.00 95.62 109 LEU A CA 1
ATOM 852 C C . LEU A 1 109 ? 13.305 3.490 -17.230 1.00 95.62 109 LEU A C 1
ATOM 854 O O . LEU A 1 109 ? 14.110 2.636 -16.856 1.00 95.62 109 LEU A O 1
ATOM 858 N N . GLU A 1 110 ? 12.653 3.394 -18.389 1.00 95.81 110 GLU A N 1
ATOM 859 C CA . GLU A 1 110 ? 12.804 2.285 -19.337 1.00 95.81 110 GLU A CA 1
ATOM 860 C C . GLU A 1 110 ? 14.247 2.178 -19.855 1.00 95.81 110 GLU A C 1
ATOM 862 O O . GLU A 1 110 ? 14.846 1.099 -19.815 1.00 95.81 110 GLU A O 1
ATOM 867 N N . ARG A 1 111 ? 14.852 3.303 -20.274 1.00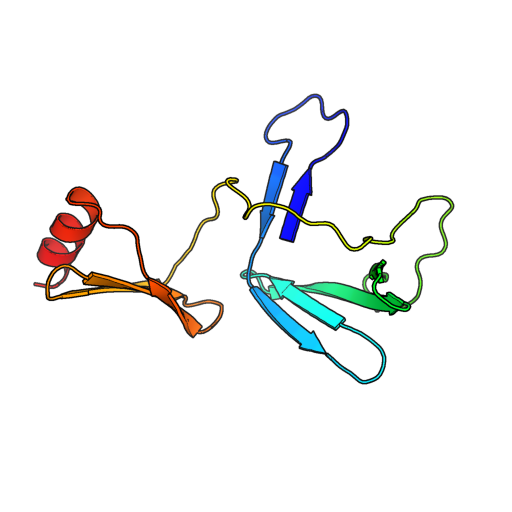 95.38 111 ARG A N 1
ATOM 868 C CA . ARG A 1 111 ? 16.267 3.348 -20.686 1.00 95.38 111 ARG A CA 1
ATOM 869 C C . ARG A 1 111 ? 17.205 2.961 -19.546 1.00 95.38 111 ARG A C 1
ATOM 871 O O . ARG A 1 111 ? 18.137 2.190 -19.775 1.00 95.38 111 ARG A O 1
ATOM 878 N N . GLY A 1 112 ? 16.955 3.465 -18.337 1.00 96.38 112 GLY A N 1
ATOM 879 C CA . GLY A 1 112 ? 17.743 3.135 -17.148 1.00 96.38 112 GLY A CA 1
ATOM 880 C C . GLY A 1 112 ? 17.730 1.636 -16.846 1.00 96.38 112 GLY A C 1
ATOM 881 O O . GLY A 1 112 ? 18.780 1.034 -16.626 1.00 96.38 112 GLY A O 1
ATOM 882 N N . TYR A 1 113 ? 16.559 1.003 -16.935 1.00 95.88 113 TYR A N 1
ATOM 883 C CA . TYR A 1 113 ? 16.428 -0.444 -16.784 1.00 95.88 113 TYR A CA 1
ATOM 884 C C . TYR A 1 113 ? 17.179 -1.230 -17.866 1.00 95.88 113 TYR A C 1
ATOM 886 O O . TYR A 1 113 ? 17.921 -2.160 -17.550 1.00 95.88 113 TYR A O 1
ATOM 894 N N . LEU A 1 114 ? 17.015 -0.861 -19.141 1.00 94.88 114 LEU A N 1
ATOM 895 C CA . LEU A 1 114 ? 17.680 -1.545 -20.257 1.00 94.88 114 LEU A CA 1
ATOM 896 C C . LEU A 1 114 ? 19.210 -1.433 -20.193 1.00 94.88 114 LEU A C 1
ATOM 898 O O . LEU A 1 114 ? 19.905 -2.347 -20.637 1.00 94.88 114 LEU A O 1
ATOM 902 N N . ALA A 1 115 ? 19.736 -0.336 -19.643 1.00 95.94 115 ALA A N 1
ATOM 903 C CA . ALA A 1 115 ? 21.164 -0.172 -19.395 1.00 95.94 115 ALA A CA 1
ATOM 904 C C . ALA A 1 115 ? 21.657 -1.064 -18.242 1.00 95.94 115 ALA A C 1
ATOM 906 O O . ALA A 1 115 ? 22.715 -1.673 -18.364 1.00 95.94 115 ALA A O 1
ATOM 907 N N . ALA A 1 116 ? 20.884 -1.170 -17.156 1.00 95.19 116 ALA A N 1
ATOM 908 C CA . ALA A 1 116 ? 21.259 -1.918 -15.953 1.00 95.19 116 ALA A CA 1
ATOM 909 C C . ALA A 1 116 ? 21.070 -3.442 -16.059 1.00 95.19 116 ALA A C 1
ATOM 911 O O . ALA A 1 116 ? 21.672 -4.183 -15.291 1.00 95.19 116 ALA A O 1
ATOM 912 N N . ARG A 1 117 ? 20.220 -3.925 -16.975 1.00 88.06 117 ARG A N 1
ATOM 913 C CA . ARG A 1 117 ? 19.971 -5.364 -17.184 1.00 88.06 117 ARG A CA 1
ATOM 914 C C . ARG A 1 117 ? 21.129 -6.094 -17.890 1.00 88.06 117 ARG A C 1
ATOM 916 O O . ARG A 1 117 ? 21.099 -7.323 -17.947 1.00 88.06 117 ARG A O 1
ATOM 923 N N . ARG A 1 118 ? 22.079 -5.362 -18.480 1.00 63.47 118 ARG A N 1
ATOM 924 C CA . ARG A 1 118 ? 23.206 -5.945 -19.223 1.00 63.47 118 ARG A CA 1
ATOM 925 C C . ARG A 1 118 ? 24.226 -6.619 -18.320 1.00 63.47 118 ARG A C 1
ATOM 927 O O . ARG A 1 118 ? 24.470 -6.095 -17.214 1.00 63.47 118 ARG A O 1
#